Protein AF-A0AB33FES3-F1 (afdb_monomer_lite)

Structure (mmCIF, N/CA/C/O backbone):
data_AF-A0AB33FES3-F1
#
_entry.id   AF-A0AB33FES3-F1
#
loop_
_atom_site.group_PDB
_atom_site.id
_atom_site.type_symbol
_atom_site.label_atom_id
_atom_site.label_alt_id
_atom_site.label_comp_id
_atom_site.label_asym_id
_atom_site.label_entity_id
_atom_site.label_seq_id
_atom_site.pdbx_PDB_ins_code
_atom_site.Cartn_x
_atom_site.Cartn_y
_atom_site.Cartn_z
_atom_site.occupancy
_atom_site.B_iso_or_equiv
_atom_site.auth_seq_id
_atom_site.auth_comp_id
_atom_site.auth_asym_id
_atom_site.auth_atom_id
_atom_site.pdbx_PDB_model_num
ATOM 1 N N . MET A 1 1 ? 8.627 10.553 -7.477 1.00 84.44 1 MET A N 1
ATOM 2 C CA . MET A 1 1 ? 7.658 9.453 -7.621 1.00 84.44 1 MET A CA 1
ATOM 3 C C . MET A 1 1 ? 6.991 9.113 -6.299 1.00 84.44 1 MET A C 1
ATOM 5 O O . MET A 1 1 ? 5.850 9.497 -6.095 1.00 84.44 1 MET A O 1
ATOM 9 N N . GLU A 1 2 ? 7.705 8.476 -5.370 1.00 86.88 2 GLU A N 1
ATOM 10 C CA . GLU A 1 2 ? 7.144 8.007 -4.094 1.00 86.88 2 GLU A CA 1
ATOM 11 C C . GLU A 1 2 ? 6.369 9.081 -3.297 1.00 86.88 2 GLU A C 1
ATOM 13 O O . GLU A 1 2 ? 5.244 8.791 -2.892 1.00 86.88 2 GLU A O 1
ATOM 18 N N . PRO A 1 3 ? 6.829 10.348 -3.172 1.00 91.19 3 PRO A N 1
ATOM 19 C CA . PRO A 1 3 ? 6.046 11.381 -2.485 1.00 91.19 3 PRO A CA 1
ATOM 20 C C . PRO A 1 3 ? 4.690 11.679 -3.140 1.00 91.19 3 PRO A C 1
ATOM 22 O O . PRO A 1 3 ? 3.760 12.114 -2.468 1.00 91.19 3 PRO A O 1
ATOM 25 N N . GLN A 1 4 ? 4.565 11.479 -4.455 1.00 93.88 4 GLN A N 1
ATOM 26 C CA . GLN A 1 4 ? 3.308 11.671 -5.182 1.00 93.88 4 GLN A CA 1
ATOM 27 C C . GLN A 1 4 ? 2.367 10.481 -4.973 1.00 93.88 4 GLN A C 1
ATOM 29 O O . GLN A 1 4 ? 1.172 10.697 -4.803 1.00 93.88 4 GLN A O 1
ATOM 34 N N . LEU A 1 5 ? 2.898 9.254 -4.921 1.00 95.06 5 LEU A N 1
ATOM 35 C CA . LEU A 1 5 ? 2.116 8.047 -4.628 1.00 95.06 5 LEU A CA 1
ATOM 36 C C . LEU A 1 5 ? 1.617 8.035 -3.183 1.00 95.06 5 LEU A C 1
ATOM 38 O O . LEU A 1 5 ? 0.452 7.735 -2.951 1.00 95.06 5 LEU A O 1
ATOM 42 N N . ARG A 1 6 ? 2.454 8.457 -2.227 1.00 96.12 6 ARG A N 1
ATOM 43 C CA . ARG A 1 6 ? 2.032 8.649 -0.835 1.00 96.12 6 ARG A CA 1
ATOM 44 C C . ARG A 1 6 ? 0.881 9.648 -0.749 1.00 96.12 6 ARG A C 1
ATOM 46 O O . ARG A 1 6 ? -0.161 9.314 -0.210 1.00 96.12 6 ARG A O 1
ATOM 53 N N . ARG A 1 7 ? 1.021 10.831 -1.365 1.00 97.38 7 ARG A N 1
ATOM 54 C CA . ARG A 1 7 ? -0.053 11.843 -1.412 1.00 97.38 7 ARG A CA 1
ATOM 55 C C . ARG A 1 7 ? -1.337 11.324 -2.056 1.00 97.38 7 ARG A C 1
ATOM 57 O O . ARG A 1 7 ? -2.416 11.674 -1.590 1.00 97.38 7 ARG A O 1
ATOM 64 N N . LEU A 1 8 ? -1.226 10.524 -3.119 1.00 97.88 8 LEU A N 1
ATOM 65 C CA . LEU A 1 8 ? -2.377 9.878 -3.747 1.00 97.88 8 LEU A CA 1
ATOM 66 C C . LEU A 1 8 ? -3.086 8.958 -2.746 1.00 97.88 8 LEU A C 1
ATOM 68 O O . LEU A 1 8 ? -4.282 9.123 -2.534 1.00 97.88 8 LEU A O 1
ATOM 72 N N . LEU A 1 9 ? -2.351 8.055 -2.091 1.00 97.31 9 LEU A N 1
ATOM 73 C CA . LEU A 1 9 ? -2.900 7.139 -1.085 1.00 97.31 9 LEU A CA 1
ATOM 74 C C . LEU A 1 9 ? -3.539 7.874 0.092 1.00 97.31 9 LEU A C 1
ATOM 76 O O . LEU A 1 9 ? -4.654 7.539 0.476 1.00 97.31 9 LEU A O 1
ATOM 80 N N . THR A 1 10 ? -2.875 8.904 0.618 1.00 98.31 10 THR A N 1
ATOM 81 C CA . THR A 1 10 ? -3.433 9.744 1.682 1.00 98.31 10 THR A CA 1
ATOM 82 C C . THR A 1 10 ? -4.750 10.378 1.238 1.00 98.31 10 THR A C 1
ATOM 84 O O . THR A 1 10 ? -5.715 10.373 1.991 1.00 98.31 10 THR A O 1
ATOM 87 N N . GLY A 1 11 ? -4.820 10.903 0.010 1.00 98.00 11 GLY A N 1
ATOM 88 C CA . GLY A 1 11 ? -6.043 11.501 -0.528 1.00 98.00 11 GLY A CA 1
ATOM 89 C C . GLY A 1 11 ? -7.186 10.496 -0.686 1.00 98.00 11 GLY A C 1
ATOM 90 O O . GLY A 1 11 ? -8.322 10.813 -0.340 1.00 98.00 11 GLY A O 1
ATOM 91 N N . LEU A 1 12 ? -6.885 9.283 -1.158 1.00 98.00 12 LEU A N 1
ATOM 92 C CA . LEU A 1 12 ? -7.866 8.202 -1.274 1.00 98.00 12 LEU A CA 1
ATOM 93 C C . LEU A 1 12 ? -8.381 7.776 0.110 1.00 98.00 12 LEU A C 1
ATOM 95 O O . LEU A 1 12 ? -9.588 7.732 0.327 1.00 98.00 12 LEU A O 1
ATOM 99 N N . ALA A 1 13 ? -7.484 7.556 1.074 1.00 97.69 13 ALA A N 1
ATOM 100 C CA . ALA A 1 13 ? -7.859 7.194 2.439 1.00 97.69 13 ALA A CA 1
ATOM 101 C C . ALA A 1 13 ? -8.676 8.291 3.136 1.00 97.69 13 ALA A C 1
ATOM 103 O O . ALA A 1 13 ? -9.695 7.998 3.756 1.00 97.69 13 ALA A O 1
ATOM 104 N N . ASP A 1 14 ? -8.280 9.558 3.000 1.00 98.19 14 ASP A N 1
ATOM 105 C CA . ASP A 1 14 ? -9.024 10.698 3.545 1.00 98.19 14 ASP A CA 1
ATOM 106 C C . ASP A 1 14 ? -10.436 10.798 2.948 1.00 98.19 14 ASP A C 1
ATOM 108 O O . ASP A 1 14 ? -11.406 11.052 3.667 1.00 98.19 14 ASP A O 1
ATOM 112 N N . GLN A 1 15 ? -10.578 10.551 1.644 1.00 97.75 15 GLN A N 1
ATOM 113 C CA . GLN A 1 15 ? -11.878 10.535 0.981 1.00 97.75 15 GLN A CA 1
ATOM 114 C C . GLN A 1 15 ? -12.789 9.418 1.519 1.00 97.75 15 GLN A C 1
ATOM 116 O O . GLN A 1 15 ? -13.978 9.659 1.738 1.00 97.75 15 GLN A O 1
ATOM 121 N N . GLU A 1 16 ? -12.260 8.221 1.760 1.00 97.31 16 GLU A N 1
ATOM 122 C CA . GLU A 1 16 ? -13.030 7.108 2.329 1.00 97.31 16 GLU A CA 1
ATOM 123 C C . GLU A 1 16 ? -13.402 7.359 3.795 1.00 97.31 16 GLU A C 1
ATOM 125 O O . GLU A 1 16 ? -14.544 7.131 4.201 1.00 97.31 16 GLU A O 1
ATOM 130 N N . ILE A 1 17 ? -12.488 7.945 4.574 1.00 96.25 17 ILE A N 1
ATOM 131 C CA . ILE A 1 17 ? -12.760 8.356 5.958 1.00 96.25 17 ILE A CA 1
ATOM 132 C C . ILE A 1 17 ? -13.898 9.377 6.016 1.00 96.25 17 ILE A C 1
ATOM 134 O O . ILE A 1 17 ? -14.814 9.255 6.831 1.00 96.25 17 ILE A O 1
ATOM 138 N N . LYS A 1 18 ? -13.904 10.358 5.109 1.00 96.94 18 LYS A N 1
ATOM 139 C CA . LYS A 1 18 ? -14.988 11.349 5.000 1.00 96.94 18 LYS A CA 1
ATOM 140 C C . LYS A 1 18 ? -16.336 10.738 4.615 1.00 96.94 18 LYS A C 1
ATOM 142 O O . LYS A 1 18 ? -17.368 11.307 4.963 1.00 96.94 18 LYS A O 1
ATOM 147 N N . GLN A 1 19 ? -16.338 9.599 3.926 1.00 95.69 19 GLN A N 1
ATOM 148 C CA . GLN A 1 19 ? -17.548 8.839 3.592 1.00 95.69 19 GLN A CA 1
ATOM 149 C C . GLN A 1 19 ? -18.035 7.944 4.746 1.00 95.69 19 GLN A C 1
ATOM 151 O O . GLN A 1 19 ? -19.100 7.339 4.646 1.00 95.69 19 GLN A O 1
ATOM 156 N N . GLY A 1 20 ? -17.304 7.904 5.864 1.00 95.19 20 GLY A N 1
ATOM 157 C CA . GLY A 1 20 ? -17.658 7.134 7.055 1.00 95.19 20 GLY A CA 1
ATOM 158 C C . GLY A 1 20 ? -17.007 5.755 7.122 1.00 95.19 20 GLY A C 1
ATOM 159 O O . GLY A 1 20 ? -17.315 4.986 8.032 1.00 95.19 20 GLY A O 1
ATOM 160 N N . HIS A 1 21 ? -16.102 5.429 6.197 1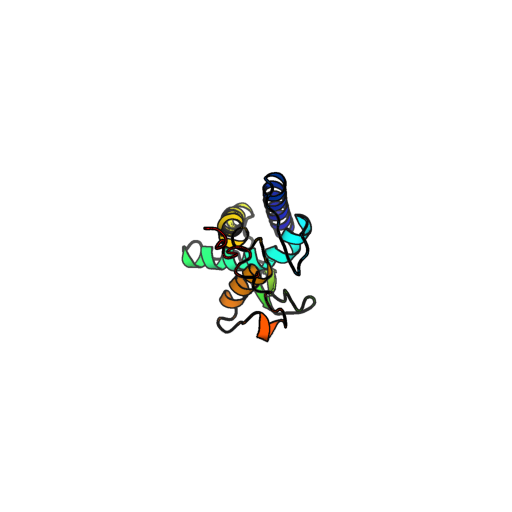.00 94.75 21 HIS A N 1
ATOM 161 C CA . HIS A 1 21 ? -15.272 4.236 6.309 1.00 94.75 21 HIS A CA 1
ATOM 162 C C . HIS A 1 21 ? -14.140 4.472 7.314 1.00 94.75 21 HIS A C 1
ATOM 164 O O . HIS A 1 21 ? -13.705 5.596 7.541 1.00 94.75 21 HIS A O 1
ATOM 170 N N . GLN A 1 22 ? -13.663 3.411 7.956 1.00 93.88 22 GLN A N 1
ATOM 171 C CA . GLN A 1 22 ? -12.550 3.492 8.897 1.00 93.88 22 GLN A CA 1
ATOM 172 C C . GLN A 1 22 ? -11.532 2.410 8.567 1.00 93.88 22 GLN A C 1
ATOM 174 O O . GLN A 1 22 ? -11.908 1.299 8.183 1.00 93.88 22 GLN A O 1
ATOM 179 N N . PHE A 1 23 ? -10.259 2.766 8.717 1.00 95.12 23 PHE A N 1
ATOM 180 C CA . PHE A 1 23 ? -9.125 1.862 8.581 1.00 95.12 23 PHE A CA 1
ATOM 181 C C . PHE A 1 23 ? -8.612 1.507 9.966 1.00 95.12 23 PHE A C 1
ATOM 183 O O . PHE A 1 23 ? -8.502 2.393 10.816 1.00 95.12 23 PHE A O 1
ATOM 190 N N . ALA A 1 24 ? -8.302 0.237 10.187 1.00 92.88 24 ALA A N 1
ATOM 191 C CA . ALA A 1 24 ? -7.895 -0.270 11.481 1.00 92.88 24 ALA A CA 1
ATOM 192 C C . ALA A 1 24 ? -6.614 -1.107 11.412 1.00 92.88 24 ALA A C 1
ATOM 194 O O . ALA A 1 24 ? -6.304 -1.751 10.406 1.00 92.88 24 ALA A O 1
ATOM 195 N N . TYR A 1 25 ? -5.878 -1.060 12.517 1.00 90.06 25 TYR A N 1
ATOM 196 C CA . TYR A 1 25 ? -4.688 -1.854 12.788 1.00 90.06 25 TYR A CA 1
ATOM 197 C C . TYR A 1 25 ? -4.505 -1.978 14.306 1.00 90.06 25 TYR A C 1
ATOM 199 O O . TYR A 1 25 ? -4.655 -0.981 15.012 1.00 90.06 25 TYR A O 1
ATOM 207 N N . ASP A 1 26 ? -4.200 -3.184 14.800 1.00 84.31 26 ASP A N 1
ATOM 208 C CA . ASP A 1 26 ? -3.959 -3.469 16.227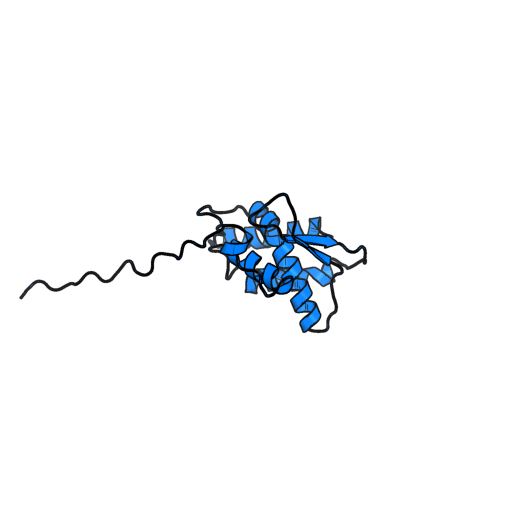 1.00 84.31 26 ASP A CA 1
ATOM 209 C C . ASP A 1 26 ? -5.011 -2.830 17.160 1.00 84.31 26 ASP A C 1
ATOM 211 O O . ASP A 1 26 ? -4.699 -2.109 18.105 1.00 84.31 26 ASP A O 1
ATOM 215 N N . SER A 1 27 ? -6.298 -3.028 16.841 1.00 75.62 27 SER A N 1
ATOM 216 C CA . SER A 1 27 ? -7.475 -2.464 17.536 1.00 75.62 27 SER A CA 1
ATOM 217 C C . SER A 1 27 ? -7.645 -0.929 17.511 1.00 75.62 27 SER A C 1
ATOM 219 O O . SER A 1 27 ? -8.628 -0.412 18.048 1.00 75.62 27 SER A O 1
ATOM 221 N N . GLY A 1 28 ? -6.748 -0.190 16.853 1.00 88.06 28 GLY A N 1
ATOM 222 C CA . GLY A 1 28 ? -6.816 1.262 16.677 1.00 88.06 28 GLY A CA 1
ATOM 223 C C . GLY A 1 28 ? -7.308 1.683 15.293 1.00 88.06 28 GLY A C 1
ATOM 224 O O . GLY A 1 28 ? -7.116 0.971 14.310 1.00 88.06 28 GLY A O 1
ATOM 225 N N . PHE A 1 29 ? -7.917 2.870 15.210 1.00 93.62 29 PHE A N 1
ATOM 226 C CA . PHE A 1 29 ? -8.230 3.512 13.932 1.00 93.62 29 PHE A CA 1
ATOM 227 C C . PHE A 1 29 ? -7.063 4.366 13.451 1.00 93.62 29 PHE A C 1
ATOM 229 O O . PHE A 1 29 ? -6.455 5.095 14.233 1.00 93.62 29 PHE A O 1
ATOM 236 N N . LEU A 1 30 ? -6.792 4.298 12.153 1.00 93.69 30 LEU A N 1
ATOM 237 C CA . LEU A 1 30 ? -5.683 4.990 11.509 1.00 93.69 30 LEU A CA 1
ATOM 238 C C . LEU A 1 30 ? -6.132 6.309 10.878 1.00 93.69 30 LEU A C 1
ATOM 240 O O . LEU A 1 30 ? -7.232 6.405 10.321 1.00 93.69 30 LEU A O 1
ATOM 244 N N . HIS A 1 31 ? -5.259 7.318 10.903 1.00 96.38 31 HIS A N 1
ATOM 245 C CA . HIS A 1 31 ? -5.429 8.495 10.059 1.00 96.38 31 HIS A CA 1
ATOM 246 C C . HIS A 1 31 ? -5.007 8.191 8.619 1.00 96.38 31 HIS A C 1
ATOM 248 O O . HIS A 1 31 ? -4.270 7.248 8.342 1.00 96.38 31 HIS A O 1
ATOM 254 N N . ALA A 1 32 ? -5.444 9.029 7.678 1.00 96.31 32 ALA A N 1
ATOM 255 C CA . ALA A 1 32 ? -5.129 8.853 6.262 1.00 96.31 32 ALA A CA 1
ATOM 256 C C . ALA A 1 32 ? -3.616 8.819 5.962 1.00 96.31 32 ALA A C 1
ATOM 258 O O . ALA A 1 32 ? -3.190 8.127 5.038 1.00 96.31 32 ALA A O 1
ATOM 259 N N . ASP A 1 33 ? -2.806 9.562 6.725 1.00 96.62 33 ASP A N 1
ATOM 260 C CA . ASP A 1 33 ? -1.346 9.548 6.578 1.00 96.62 33 ASP A CA 1
ATOM 261 C C . ASP A 1 33 ? -0.742 8.227 7.074 1.00 96.62 33 ASP A C 1
ATOM 263 O O . ASP A 1 33 ? 0.061 7.633 6.360 1.00 96.62 33 ASP A O 1
ATOM 267 N N . ASP A 1 34 ? -1.227 7.705 8.208 1.00 94.75 34 ASP A N 1
ATOM 268 C CA . ASP A 1 34 ? -0.808 6.404 8.744 1.00 94.75 34 ASP A CA 1
ATOM 269 C C . ASP A 1 34 ? -1.155 5.270 7.770 1.00 94.75 34 ASP A C 1
ATOM 271 O O . ASP A 1 34 ? -0.334 4.394 7.505 1.00 94.75 34 ASP A O 1
ATOM 275 N N . VAL A 1 35 ? -2.357 5.303 7.176 1.00 94.88 35 VAL A N 1
ATOM 276 C CA . VAL A 1 35 ? -2.763 4.340 6.138 1.00 94.88 35 VAL A CA 1
ATOM 277 C C . VAL A 1 35 ? -1.795 4.398 4.963 1.00 94.88 35 VAL A C 1
ATOM 279 O O . VAL A 1 35 ? -1.328 3.361 4.498 1.00 94.88 35 VAL A O 1
ATOM 282 N N . ALA A 1 36 ? -1.464 5.598 4.483 1.00 95.50 36 ALA A N 1
ATOM 283 C CA . ALA A 1 36 ? -0.535 5.756 3.374 1.00 95.50 36 ALA A CA 1
ATOM 284 C C . ALA A 1 36 ? 0.879 5.281 3.733 1.00 95.50 36 ALA A C 1
ATOM 286 O O . ALA A 1 36 ? 1.534 4.654 2.906 1.00 95.50 36 ALA A O 1
ATOM 287 N N . GLU A 1 37 ? 1.359 5.553 4.944 1.00 92.62 37 GLU A N 1
ATOM 288 C CA . GLU A 1 37 ? 2.674 5.112 5.401 1.00 92.62 37 GLU A CA 1
ATOM 289 C C . GLU A 1 37 ? 2.766 3.587 5.508 1.00 92.62 37 GLU A C 1
ATOM 291 O O . GLU A 1 37 ? 3.710 2.996 4.981 1.00 92.62 37 GLU A O 1
ATOM 296 N N . LEU A 1 38 ? 1.774 2.955 6.136 1.00 91.56 38 LEU A N 1
ATOM 297 C CA . LEU A 1 38 ? 1.758 1.517 6.398 1.00 91.56 38 LEU A CA 1
ATOM 298 C C . LEU A 1 38 ? 1.446 0.694 5.142 1.00 91.56 38 LEU A C 1
ATOM 300 O O . LEU A 1 38 ? 2.023 -0.373 4.936 1.00 91.56 38 LEU A O 1
ATOM 304 N N . ALA A 1 39 ? 0.533 1.171 4.292 1.00 94.25 39 ALA A N 1
ATOM 305 C CA . ALA A 1 39 ? 0.035 0.395 3.160 1.00 94.25 39 ALA A CA 1
ATOM 306 C C . ALA A 1 39 ? 0.859 0.575 1.881 1.00 94.25 39 ALA A C 1
ATOM 308 O O . ALA A 1 39 ? 0.826 -0.308 1.026 1.00 94.25 39 ALA A O 1
ATOM 309 N N . LEU A 1 40 ? 1.587 1.687 1.708 1.00 95.31 40 LEU A N 1
ATOM 310 C CA . LEU A 1 40 ? 2.225 2.011 0.426 1.00 95.31 40 LEU A CA 1
ATOM 311 C C . LEU A 1 40 ? 3.154 0.903 -0.106 1.00 95.31 40 LEU A C 1
ATOM 313 O O . LEU A 1 40 ? 3.013 0.574 -1.285 1.00 95.31 40 LEU A O 1
ATOM 317 N N . PRO A 1 41 ? 4.053 0.281 0.685 1.00 95.12 41 PRO A N 1
ATOM 318 C CA . PRO A 1 41 ? 4.886 -0.813 0.182 1.00 95.12 41 PRO A CA 1
ATOM 319 C C . PRO A 1 41 ? 4.061 -2.002 -0.327 1.00 95.12 41 PRO A C 1
ATOM 321 O O . PRO A 1 41 ? 4.333 -2.521 -1.411 1.00 95.12 41 PRO A O 1
ATOM 324 N N . SER A 1 42 ? 3.017 -2.382 0.413 1.00 96.62 42 SER A N 1
ATOM 325 C CA . SER A 1 42 ? 2.100 -3.466 0.048 1.00 96.62 42 SER A CA 1
ATOM 326 C C . SER A 1 42 ? 1.311 -3.135 -1.217 1.00 96.62 42 SER A C 1
ATOM 328 O O . SER A 1 42 ? 1.241 -3.946 -2.136 1.00 96.62 42 SER A O 1
ATOM 330 N N . VAL A 1 43 ? 0.783 -1.912 -1.309 1.00 97.38 43 VAL A N 1
ATOM 331 C CA . VAL A 1 43 ? 0.040 -1.440 -2.482 1.00 97.38 43 VAL A CA 1
ATOM 332 C C . VAL A 1 43 ? 0.926 -1.423 -3.723 1.00 97.38 43 VAL A C 1
ATOM 334 O O . VAL A 1 43 ? 0.491 -1.863 -4.781 1.00 97.38 43 VAL A O 1
ATOM 337 N N . LEU A 1 44 ? 2.178 -0.970 -3.611 1.00 96.19 44 LEU A N 1
ATOM 338 C CA . LEU A 1 44 ? 3.122 -0.987 -4.731 1.00 96.19 44 LEU A CA 1
ATOM 339 C C . LEU A 1 44 ? 3.474 -2.409 -5.170 1.00 96.19 44 LEU A C 1
ATOM 341 O O . LEU A 1 44 ? 3.596 -2.651 -6.370 1.00 96.19 44 LEU A O 1
ATOM 345 N N . CYS A 1 45 ? 3.616 -3.334 -4.220 1.00 96.62 45 CYS A N 1
ATOM 346 C CA . CYS A 1 45 ? 3.883 -4.742 -4.500 1.00 96.62 45 CYS A CA 1
ATOM 347 C C . CYS A 1 45 ? 2.750 -5.373 -5.304 1.00 96.62 45 CYS A C 1
ATOM 349 O O . CYS A 1 45 ? 2.979 -5.882 -6.401 1.00 96.62 45 CYS A O 1
ATOM 351 N N . ILE A 1 46 ? 1.519 -5.237 -4.813 1.00 97.38 46 ILE A N 1
ATOM 352 C CA . ILE A 1 46 ? 0.336 -5.782 -5.480 1.00 97.38 46 ILE A CA 1
ATOM 353 C C . ILE A 1 46 ? 0.106 -5.083 -6.826 1.00 97.38 46 ILE A C 1
ATOM 355 O O . ILE A 1 46 ? -0.210 -5.737 -7.817 1.00 97.38 46 ILE A O 1
ATOM 359 N N . ALA A 1 47 ? 0.309 -3.764 -6.901 1.00 96.75 47 ALA A N 1
ATOM 360 C CA . ALA A 1 47 ? 0.151 -3.017 -8.144 1.00 96.75 47 ALA A CA 1
ATOM 361 C C . ALA A 1 47 ? 1.152 -3.479 -9.213 1.00 96.75 47 ALA A C 1
ATOM 363 O O . ALA A 1 47 ? 0.770 -3.615 -10.376 1.00 96.75 47 ALA A O 1
ATOM 364 N N . GLN A 1 48 ? 2.416 -3.720 -8.842 1.00 95.06 48 GLN A N 1
ATOM 365 C CA . GLN A 1 48 ? 3.423 -4.224 -9.777 1.00 95.06 48 GLN A CA 1
ATOM 366 C C . GLN A 1 48 ? 3.079 -5.637 -10.257 1.00 95.06 48 GLN A C 1
ATOM 368 O O . GLN A 1 48 ? 3.107 -5.880 -11.460 1.00 95.06 48 GLN A O 1
ATOM 373 N N . ASP A 1 49 ? 2.688 -6.535 -9.353 1.00 95.38 49 ASP A N 1
ATOM 374 C CA . ASP A 1 49 ? 2.253 -7.888 -9.712 1.00 95.38 49 ASP A CA 1
ATOM 375 C C . ASP A 1 49 ? 1.029 -7.879 -10.647 1.00 95.38 49 ASP A C 1
ATOM 377 O O . ASP A 1 49 ? 1.002 -8.580 -11.660 1.00 95.38 49 ASP A O 1
ATOM 381 N N . LEU A 1 50 ? 0.037 -7.026 -10.374 1.00 95.19 50 LEU A N 1
ATOM 382 C CA . LEU A 1 50 ? -1.123 -6.848 -11.246 1.00 95.19 50 LEU A CA 1
ATOM 383 C C . LEU A 1 50 ? -0.711 -6.360 -12.644 1.00 95.19 50 LEU A C 1
ATOM 385 O O . LEU A 1 50 ? -1.181 -6.890 -13.652 1.00 95.19 50 LEU A O 1
ATOM 389 N N . ALA A 1 51 ? 0.177 -5.369 -12.720 1.00 94.69 51 ALA A N 1
ATOM 390 C CA . ALA A 1 51 ? 0.668 -4.840 -13.989 1.00 94.69 51 ALA A CA 1
ATOM 391 C C . ALA A 1 51 ? 1.462 -5.882 -14.795 1.00 94.69 51 ALA A C 1
ATOM 393 O O . ALA A 1 51 ? 1.318 -5.974 -16.018 1.00 94.69 51 ALA A O 1
ATOM 394 N N . GLU A 1 52 ? 2.254 -6.714 -14.122 1.00 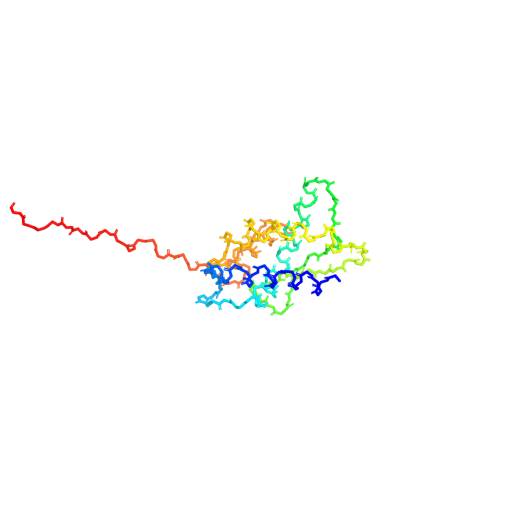93.56 52 GLU A N 1
ATOM 395 C CA . GLU A 1 52 ? 2.980 -7.817 -14.747 1.00 93.56 52 GLU A CA 1
ATOM 396 C C . GLU A 1 52 ? 2.024 -8.901 -15.263 1.00 93.56 52 GLU A C 1
ATOM 398 O O . GLU A 1 52 ? 2.125 -9.292 -16.430 1.00 93.56 52 GLU A O 1
ATOM 403 N N . ARG A 1 53 ? 1.031 -9.318 -14.463 1.00 93.56 53 ARG A N 1
ATOM 404 C CA . ARG A 1 53 ? -0.003 -10.291 -14.872 1.00 93.56 53 ARG A CA 1
ATOM 405 C C . ARG A 1 53 ? -0.842 -9.816 -16.058 1.00 93.56 53 ARG A C 1
ATOM 407 O O . ARG A 1 53 ? -1.248 -10.630 -16.886 1.00 93.56 53 ARG A O 1
ATOM 414 N N . LEU A 1 54 ? -1.086 -8.511 -16.161 1.00 94.00 54 LEU A N 1
ATOM 415 C CA . LEU A 1 54 ? -1.815 -7.895 -17.273 1.00 94.00 54 LEU A CA 1
ATOM 416 C C . LEU A 1 54 ? -0.931 -7.608 -18.502 1.00 94.00 54 LEU A C 1
ATOM 418 O O . LEU A 1 54 ? -1.432 -7.115 -19.513 1.00 94.00 54 LEU A O 1
ATOM 422 N N . GLY A 1 55 ? 0.370 -7.916 -18.451 1.00 91.75 55 GLY A N 1
ATOM 423 C CA . GLY A 1 55 ? 1.294 -7.736 -19.574 1.00 91.75 55 GLY A CA 1
ATOM 424 C C . GLY A 1 55 ? 1.667 -6.277 -19.861 1.00 91.75 55 GLY A C 1
ATOM 425 O O . GLY A 1 55 ? 2.144 -5.970 -20.952 1.00 91.75 55 GLY A O 1
ATOM 426 N N . VAL A 1 56 ? 1.457 -5.375 -18.898 1.00 88.38 56 VAL A N 1
ATOM 427 C CA . VAL A 1 56 ? 1.715 -3.927 -19.029 1.00 88.38 56 VAL A CA 1
ATOM 428 C C . VAL A 1 56 ? 3.157 -3.561 -18.648 1.00 88.38 56 VAL A C 1
ATOM 430 O O . VAL A 1 56 ? 3.622 -2.460 -18.940 1.00 88.38 56 VAL A O 1
ATOM 433 N N . GLY A 1 57 ? 3.883 -4.515 -18.055 1.00 87.44 57 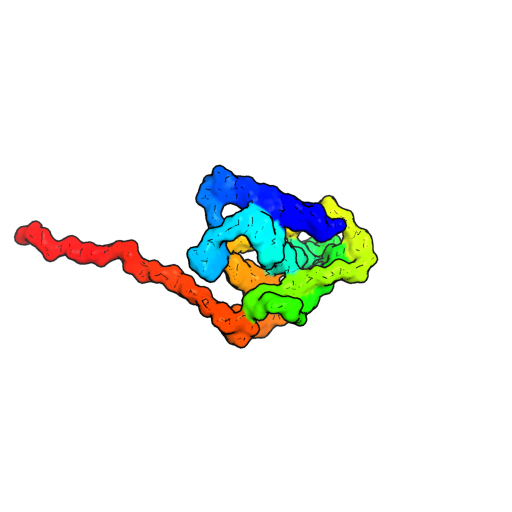GLY A N 1
ATOM 434 C CA . GLY A 1 57 ? 5.256 -4.368 -17.575 1.00 87.44 57 GLY A CA 1
ATOM 435 C C . GLY A 1 57 ? 5.330 -3.928 -16.110 1.00 87.44 57 GLY A C 1
ATOM 436 O O . GLY A 1 57 ? 4.322 -3.609 -15.491 1.00 87.44 57 GLY A O 1
ATOM 437 N N . GLY A 1 58 ? 6.543 -3.927 -15.553 1.00 87.25 58 GLY A N 1
ATOM 438 C CA . GLY A 1 58 ? 6.787 -3.541 -14.160 1.00 87.25 58 GLY A CA 1
ATOM 439 C C . GLY A 1 58 ? 7.085 -2.049 -13.983 1.00 87.25 58 GLY A C 1
ATOM 440 O O . GLY A 1 58 ? 7.560 -1.371 -14.899 1.00 87.25 58 GLY A O 1
ATOM 441 N N . PHE A 1 59 ? 6.881 -1.549 -12.764 1.00 88.62 59 PHE A N 1
ATOM 442 C CA . PHE A 1 59 ? 7.116 -0.145 -12.400 1.00 88.62 59 PHE A CA 1
ATOM 443 C C . PHE A 1 59 ? 8.539 0.138 -11.916 1.00 88.62 59 PHE A C 1
ATOM 445 O O . PHE A 1 59 ? 8.856 1.261 -11.530 1.00 88.62 59 PHE A O 1
ATOM 452 N N . GLY A 1 60 ? 9.403 -0.876 -11.929 1.00 86.25 60 GLY A N 1
ATOM 453 C CA . GLY A 1 60 ? 10.777 -0.730 -11.481 1.00 86.25 60 GLY A CA 1
ATOM 454 C C . GLY A 1 60 ? 10.885 -0.572 -9.968 1.00 86.25 60 GLY A C 1
ATOM 455 O O . GLY A 1 60 ? 11.781 0.136 -9.516 1.00 86.25 60 GLY A O 1
ATOM 456 N N . TYR A 1 61 ? 10.023 -1.226 -9.191 1.00 90.44 61 TYR A N 1
ATOM 457 C CA . TYR A 1 61 ? 10.225 -1.399 -7.756 1.00 90.44 61 TYR A CA 1
ATOM 458 C C . TYR A 1 61 ? 10.800 -2.786 -7.466 1.00 90.44 61 TYR A C 1
ATOM 460 O O . TYR A 1 61 ? 10.428 -3.777 -8.092 1.00 90.44 61 TYR A O 1
ATOM 468 N N . ASN A 1 62 ? 11.717 -2.841 -6.506 1.00 91.12 62 ASN A N 1
ATOM 469 C CA . ASN A 1 62 ? 12.189 -4.067 -5.886 1.00 91.12 62 ASN A CA 1
ATOM 470 C C . ASN A 1 62 ? 11.590 -4.160 -4.487 1.00 91.12 62 ASN A C 1
ATOM 472 O O . ASN A 1 62 ? 11.538 -3.162 -3.767 1.00 91.12 62 ASN A O 1
ATOM 476 N N . PHE A 1 63 ? 11.186 -5.361 -4.094 1.00 93.81 63 PHE A N 1
ATOM 477 C CA . PHE A 1 63 ? 10.577 -5.609 -2.795 1.00 93.81 63 PHE A CA 1
ATOM 478 C C . PHE A 1 63 ? 11.503 -6.457 -1.936 1.00 93.81 63 PHE A C 1
ATOM 480 O O . PHE A 1 63 ? 12.075 -7.436 -2.415 1.00 93.81 63 PHE A O 1
ATOM 487 N N . ARG A 1 64 ? 11.678 -6.069 -0.671 1.00 91.31 64 ARG A N 1
ATOM 488 C CA . ARG A 1 64 ? 12.519 -6.802 0.284 1.00 91.31 64 ARG A CA 1
ATOM 489 C C . ARG A 1 64 ? 11.932 -6.775 1.684 1.00 91.31 64 ARG A C 1
ATOM 491 O O . ARG A 1 64 ? 11.309 -5.789 2.070 1.00 91.31 64 ARG A O 1
ATOM 498 N N . PHE A 1 65 ? 12.220 -7.815 2.459 1.00 91.75 65 PHE A N 1
ATOM 499 C CA . PHE A 1 65 ? 11.934 -7.827 3.889 1.00 91.75 65 PHE A CA 1
ATOM 500 C C . PHE A 1 65 ? 13.101 -7.237 4.688 1.00 91.75 65 PHE A C 1
ATOM 502 O O . PHE A 1 65 ? 14.264 -7.514 4.389 1.00 91.75 65 PHE A O 1
ATOM 509 N N . GLY A 1 66 ? 12.815 -6.421 5.703 1.00 84.12 66 GLY A N 1
ATOM 510 C CA . GLY A 1 66 ? 13.853 -5.845 6.553 1.00 84.12 66 GLY A CA 1
ATOM 511 C C . GLY A 1 66 ? 13.344 -4.979 7.713 1.00 84.12 66 GLY A C 1
ATOM 512 O O . GLY A 1 66 ? 12.159 -4.656 7.780 1.00 84.12 66 GLY A O 1
ATOM 513 N N . PRO A 1 67 ? 14.241 -4.579 8.635 1.00 71.69 67 PRO A N 1
ATOM 514 C CA . PRO A 1 67 ? 13.932 -3.625 9.707 1.00 71.69 67 PRO A CA 1
ATOM 515 C C . PRO A 1 67 ? 13.483 -2.261 9.138 1.00 71.69 67 PRO A C 1
ATOM 517 O O . PRO A 1 67 ? 13.802 -1.963 7.985 1.00 71.69 67 PRO A O 1
ATOM 520 N N . PRO A 1 68 ? 12.793 -1.395 9.913 1.00 59.88 68 PRO A N 1
ATOM 521 C CA . PRO A 1 68 ? 12.670 -1.410 11.378 1.00 59.88 68 PRO A CA 1
ATOM 522 C C . PRO A 1 68 ? 11.349 -1.952 11.947 1.00 59.88 68 PRO A C 1
ATOM 524 O O . PRO A 1 68 ? 11.282 -2.166 13.154 1.00 59.88 68 PRO A O 1
ATOM 527 N N . ASN A 1 69 ? 10.311 -2.163 11.133 1.00 72.62 69 ASN A N 1
ATOM 528 C CA . ASN A 1 69 ? 9.005 -2.607 11.622 1.00 72.62 69 ASN A CA 1
ATOM 529 C C . ASN A 1 69 ? 8.874 -4.138 11.491 1.00 72.62 69 ASN A C 1
ATOM 531 O O . ASN A 1 69 ? 8.814 -4.628 10.364 1.00 72.62 69 ASN A O 1
ATOM 535 N N . PRO A 1 70 ? 8.828 -4.907 12.598 1.00 70.94 70 PRO A N 1
ATOM 536 C CA . PRO A 1 70 ? 8.675 -6.359 12.527 1.00 70.94 70 PRO A CA 1
ATOM 537 C C . PRO A 1 70 ? 7.285 -6.794 12.042 1.00 70.94 70 PRO A C 1
ATOM 539 O O . PRO A 1 70 ? 7.154 -7.918 11.570 1.00 70.94 70 PRO A O 1
ATOM 542 N N . VAL A 1 71 ? 6.268 -5.926 12.132 1.00 80.94 71 VAL A N 1
ATOM 543 C CA . VAL A 1 71 ? 4.893 -6.236 11.705 1.00 80.94 71 VAL A CA 1
ATOM 544 C C . VAL A 1 71 ? 4.679 -5.962 10.220 1.00 80.94 71 VAL A C 1
ATOM 546 O O . VAL A 1 71 ? 4.044 -6.757 9.535 1.00 80.94 71 VAL A O 1
ATOM 549 N N . PHE A 1 72 ? 5.286 -4.890 9.705 1.00 87.31 72 PHE A N 1
ATOM 550 C CA . PHE A 1 72 ? 5.306 -4.555 8.277 1.00 87.31 72 PHE A CA 1
ATOM 551 C C . PHE A 1 72 ? 6.743 -4.534 7.738 1.00 87.31 72 PHE A C 1
ATOM 553 O O . PHE A 1 72 ? 7.261 -3.471 7.389 1.00 87.31 72 PHE A O 1
ATOM 560 N N . PRO A 1 73 ? 7.423 -5.692 7.668 1.00 89.31 73 PRO A N 1
ATOM 561 C CA . PRO A 1 73 ? 8.809 -5.762 7.228 1.00 89.31 73 PRO A CA 1
ATOM 562 C C . PRO A 1 73 ? 8.985 -5.555 5.720 1.00 89.31 73 PRO A C 1
ATOM 564 O O . PRO A 1 73 ? 10.122 -5.577 5.264 1.00 89.31 73 PRO A O 1
ATOM 567 N N . LEU A 1 74 ? 7.915 -5.406 4.929 1.00 92.25 74 LEU A N 1
ATOM 568 C CA . LEU A 1 74 ? 8.002 -5.233 3.476 1.00 92.25 74 LEU A CA 1
ATOM 569 C C . LEU A 1 74 ? 8.390 -3.795 3.116 1.00 92.25 74 LEU A C 1
ATOM 571 O O . LEU A 1 74 ? 7.690 -2.844 3.453 1.00 92.25 74 LEU A O 1
ATOM 575 N N . HIS A 1 75 ? 9.462 -3.658 2.342 1.00 91.56 75 HIS A N 1
ATOM 576 C CA . HIS A 1 75 ? 9.947 -2.387 1.810 1.00 91.56 75 HIS A CA 1
ATOM 577 C C . HIS A 1 75 ? 9.892 -2.388 0.291 1.00 91.56 75 HIS A C 1
ATOM 579 O O . HIS A 1 75 ? 10.215 -3.394 -0.341 1.00 91.56 75 HIS A O 1
ATOM 585 N N . ALA A 1 76 ? 9.555 -1.236 -0.283 1.00 91.44 76 ALA A N 1
ATOM 586 C CA . ALA A 1 76 ? 9.617 -0.993 -1.716 1.00 91.44 76 ALA A CA 1
ATOM 587 C C . ALA A 1 76 ? 10.797 -0.061 -2.022 1.00 91.44 76 ALA A C 1
ATOM 589 O O . ALA A 1 76 ? 10.832 1.079 -1.566 1.00 91.44 76 ALA A O 1
ATOM 590 N N . GLU A 1 77 ? 11.758 -0.530 -2.811 1.00 89.19 77 GLU A N 1
ATOM 591 C CA . GLU A 1 77 ? 12.902 0.258 -3.262 1.00 89.19 77 GLU A CA 1
ATOM 592 C C . GLU A 1 77 ? 12.813 0.513 -4.759 1.00 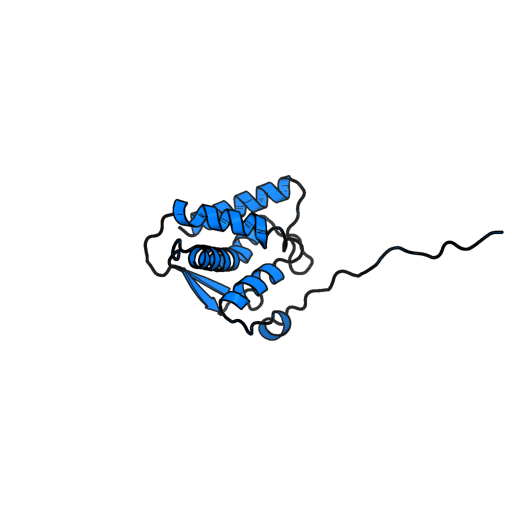89.19 77 GLU A C 1
ATOM 594 O O . GLU A 1 77 ? 12.724 -0.409 -5.569 1.00 89.19 77 GLU A O 1
ATOM 599 N N . HIS A 1 78 ? 12.877 1.779 -5.151 1.00 86.19 78 HIS A N 1
ATOM 600 C CA . HIS A 1 78 ? 12.866 2.140 -6.558 1.00 86.19 78 HIS A CA 1
ATOM 601 C C . HIS A 1 78 ? 14.187 1.726 -7.232 1.00 86.19 78 HIS A C 1
ATOM 603 O O . HIS A 1 78 ? 15.260 2.212 -6.881 1.00 86.19 78 HIS A O 1
ATOM 609 N N . SER A 1 79 ? 14.108 0.857 -8.241 1.00 83.62 79 SER A N 1
ATOM 610 C CA . SER A 1 79 ? 15.246 0.254 -8.962 1.00 83.62 79 SER A CA 1
ATOM 611 C C . SER A 1 79 ? 16.012 1.215 -9.884 1.00 83.62 79 SER A C 1
ATOM 613 O O . SER A 1 79 ? 16.972 0.812 -10.539 1.00 83.62 79 SER A O 1
ATOM 615 N N . GLY A 1 80 ? 15.598 2.484 -9.957 1.00 71.56 80 GLY A N 1
ATOM 616 C CA . GLY A 1 80 ? 16.259 3.523 -10.754 1.00 71.56 80 GLY A CA 1
ATOM 617 C C . GLY A 1 80 ? 15.809 3.606 -12.214 1.00 71.56 80 GLY A C 1
ATOM 618 O O . GLY A 1 80 ? 16.355 4.411 -12.961 1.00 71.56 80 GLY A O 1
ATOM 619 N N . ARG A 1 81 ? 14.806 2.824 -12.637 1.00 76.25 81 ARG A N 1
ATOM 620 C CA . ARG A 1 81 ? 14.130 3.043 -13.926 1.00 76.25 81 ARG A CA 1
ATOM 621 C C . ARG A 1 81 ? 13.160 4.211 -13.807 1.00 76.25 81 ARG A C 1
ATOM 623 O O . ARG A 1 81 ? 12.291 4.179 -12.947 1.00 76.25 81 ARG A O 1
ATOM 630 N N . ASP A 1 82 ? 13.272 5.203 -14.683 1.00 75.88 82 ASP A N 1
ATOM 631 C CA . ASP A 1 82 ? 12.309 6.304 -14.723 1.00 75.88 82 ASP A CA 1
ATOM 632 C C . ASP A 1 82 ? 10.948 5.801 -15.214 1.00 75.88 82 ASP A C 1
ATOM 634 O O . ASP A 1 82 ? 10.709 5.627 -16.409 1.00 75.88 82 ASP A O 1
ATOM 638 N N . VAL A 1 83 ? 10.044 5.564 -14.270 1.00 84.69 83 VAL A N 1
ATOM 639 C CA . VAL A 1 83 ? 8.623 5.339 -14.536 1.00 84.69 83 VAL A CA 1
ATOM 640 C C . VAL A 1 83 ? 7.879 6.639 -14.249 1.00 84.69 83 VAL A C 1
ATOM 642 O O . VAL A 1 83 ? 8.298 7.424 -13.404 1.00 84.69 83 VAL A O 1
ATOM 645 N N . SER A 1 84 ? 6.802 6.922 -14.984 1.00 88.88 84 SER A N 1
ATOM 646 C CA . SER A 1 84 ? 5.969 8.111 -14.760 1.00 88.88 84 SER A CA 1
ATOM 647 C C . SER A 1 84 ? 4.877 7.829 -13.730 1.00 88.88 84 SER A C 1
ATOM 649 O O . SER A 1 84 ? 4.336 6.728 -13.685 1.00 88.88 84 SER A O 1
ATOM 651 N N . VAL A 1 85 ? 4.491 8.839 -12.937 1.00 91.06 85 VAL A N 1
ATOM 652 C CA . VAL A 1 85 ? 3.413 8.717 -11.932 1.00 91.06 85 VAL A CA 1
ATOM 653 C C . VAL A 1 85 ? 2.135 8.237 -12.600 1.00 91.06 85 VAL A C 1
ATOM 655 O O . VAL A 1 85 ? 1.426 7.404 -12.054 1.00 91.06 85 VAL A O 1
ATOM 658 N N . ILE A 1 86 ? 1.874 8.736 -13.809 1.00 91.19 86 ILE A N 1
ATOM 659 C CA . ILE A 1 86 ? 0.676 8.432 -14.593 1.00 91.19 86 ILE A CA 1
ATOM 660 C C . ILE A 1 86 ? 0.622 6.944 -14.975 1.00 91.19 86 ILE A C 1
ATOM 662 O O . ILE A 1 86 ? -0.463 6.406 -15.151 1.00 91.19 86 ILE A O 1
ATOM 666 N N . SER A 1 87 ? 1.769 6.266 -15.067 1.00 89.94 87 SER A N 1
ATOM 667 C CA . SER A 1 87 ? 1.834 4.829 -15.354 1.00 89.94 87 SER A CA 1
ATOM 668 C C . SER A 1 87 ? 1.497 3.971 -14.133 1.00 89.94 87 SER A C 1
ATOM 670 O O . SER A 1 87 ? 0.929 2.899 -14.291 1.00 89.94 87 SER A O 1
ATOM 672 N N . VAL A 1 88 ? 1.837 4.436 -12.926 1.00 93.38 88 VAL A N 1
ATOM 673 C CA . VAL A 1 88 ? 1.692 3.667 -11.675 1.00 93.38 88 VAL A CA 1
ATOM 674 C C . VAL A 1 88 ? 0.371 3.980 -10.967 1.00 93.38 88 VAL A C 1
ATOM 676 O O . VAL A 1 88 ? -0.272 3.091 -10.416 1.00 93.38 88 VAL A O 1
ATOM 679 N N . ALA A 1 89 ? -0.061 5.243 -11.005 1.00 95.31 89 ALA A N 1
ATOM 680 C CA . ALA A 1 89 ? -1.230 5.738 -10.283 1.00 95.31 89 ALA A CA 1
ATOM 681 C C . ALA A 1 89 ? -2.528 4.953 -10.554 1.00 95.31 89 ALA A C 1
ATOM 683 O O . ALA A 1 89 ? -3.212 4.662 -9.577 1.00 95.31 89 ALA A O 1
ATOM 684 N N . PRO A 1 90 ? -2.869 4.548 -11.797 1.00 95.94 90 PRO A N 1
ATOM 685 C CA . PRO A 1 90 ? -4.090 3.783 -12.049 1.00 95.94 90 PRO A CA 1
ATOM 686 C C . PRO A 1 90 ? -4.119 2.449 -11.299 1.00 95.94 90 PRO A C 1
ATOM 688 O O . PRO A 1 90 ? -5.128 2.113 -10.695 1.00 95.94 90 PRO A O 1
ATOM 691 N N . PHE A 1 91 ? -2.996 1.727 -11.269 1.00 96.75 91 PHE A N 1
ATOM 692 C CA . PHE A 1 91 ? -2.890 0.444 -10.568 1.00 96.75 91 PHE A CA 1
ATOM 693 C C . PHE A 1 91 ? -2.890 0.626 -9.055 1.00 96.75 91 PHE A C 1
ATOM 695 O O . PHE A 1 91 ? -3.478 -0.168 -8.335 1.00 96.75 91 PHE A O 1
ATOM 702 N N . VAL A 1 92 ? -2.273 1.700 -8.566 1.00 97.06 92 VAL A N 1
ATOM 703 C CA . VAL A 1 92 ? -2.326 2.061 -7.147 1.00 97.06 92 VAL A CA 1
ATOM 704 C C . VAL A 1 92 ? -3.759 2.381 -6.717 1.00 97.06 92 VAL A C 1
ATOM 706 O O . VAL A 1 92 ? -4.187 1.926 -5.661 1.00 97.06 92 VAL A O 1
ATOM 709 N N . THR A 1 93 ? -4.520 3.116 -7.532 1.00 97.88 93 THR A N 1
ATOM 710 C CA . THR A 1 93 ? -5.946 3.369 -7.286 1.00 97.88 93 THR A CA 1
ATOM 711 C C . THR A 1 93 ? -6.765 2.081 -7.340 1.00 97.88 93 THR A C 1
ATOM 713 O O . THR A 1 93 ? -7.595 1.870 -6.461 1.00 97.88 93 THR A O 1
ATOM 716 N N . GLU A 1 94 ? -6.509 1.209 -8.317 1.00 97.38 94 GLU A N 1
ATOM 717 C CA . GLU A 1 94 ? -7.175 -0.093 -8.444 1.00 97.38 94 GLU A CA 1
ATOM 718 C C . GLU A 1 94 ? -6.960 -0.949 -7.188 1.00 97.38 94 GLU A C 1
ATOM 720 O O . GLU A 1 94 ? -7.918 -1.403 -6.572 1.00 97.38 94 GLU A O 1
ATOM 725 N N . VAL A 1 95 ? -5.706 -1.106 -6.749 1.00 97.81 95 VAL A N 1
ATOM 726 C CA . VAL A 1 95 ? -5.357 -1.874 -5.545 1.00 97.81 95 VAL A CA 1
ATOM 727 C C . VAL A 1 95 ? -5.934 -1.232 -4.289 1.00 97.81 95 VAL A C 1
ATOM 729 O O . VAL A 1 95 ? -6.386 -1.935 -3.389 1.00 97.81 95 VAL A O 1
ATOM 732 N N . PHE A 1 96 ? -5.957 0.099 -4.215 1.00 97.88 96 PHE A N 1
ATOM 733 C CA . PHE A 1 96 ? -6.592 0.783 -3.096 1.00 97.88 96 PHE A CA 1
ATOM 734 C C . PHE A 1 96 ? -8.075 0.404 -2.986 1.00 97.88 96 PHE A C 1
ATOM 736 O O . PHE A 1 96 ? -8.541 0.005 -1.922 1.00 97.88 96 PHE A O 1
ATOM 743 N N . MET A 1 97 ? -8.805 0.475 -4.097 1.00 96.69 97 MET A N 1
ATOM 744 C CA . MET A 1 97 ? -10.236 0.184 -4.110 1.00 96.69 97 MET A CA 1
ATOM 745 C C . MET A 1 97 ? -10.548 -1.309 -3.968 1.00 96.69 97 MET A C 1
ATOM 747 O O . MET A 1 97 ? -11.538 -1.647 -3.329 1.00 96.69 97 MET A O 1
ATOM 751 N N . GLY A 1 98 ? -9.730 -2.187 -4.553 1.00 94.62 98 GLY A N 1
ATOM 752 C CA . GLY A 1 98 ? -9.975 -3.630 -4.581 1.00 94.62 98 GLY A CA 1
ATOM 753 C C . GLY A 1 98 ? -9.430 -4.398 -3.379 1.00 94.62 98 GLY A C 1
ATOM 754 O O . GLY A 1 98 ? -10.055 -5.349 -2.941 1.00 94.62 98 GLY A O 1
ATOM 755 N N . GLU A 1 99 ? -8.293 -3.989 -2.816 1.00 96.31 99 GLU A N 1
ATOM 756 C CA . GLU A 1 99 ? -7.593 -4.781 -1.793 1.00 96.31 99 GLU A CA 1
ATOM 757 C C . GLU A 1 99 ? -7.536 -4.050 -0.450 1.00 96.31 99 GLU A C 1
ATOM 759 O O . GLU A 1 99 ? -7.821 -4.628 0.602 1.00 96.31 99 GLU A O 1
ATOM 764 N N . VAL A 1 100 ? -7.189 -2.756 -0.461 1.00 96.50 100 VAL A N 1
ATOM 765 C CA . VAL A 1 100 ? -7.060 -1.974 0.782 1.00 96.50 100 VAL A CA 1
ATOM 766 C C . VAL A 1 100 ? -8.422 -1.810 1.446 1.00 96.50 100 VAL A C 1
ATOM 768 O O . VAL A 1 100 ? -8.538 -1.983 2.659 1.00 96.50 100 VAL A O 1
ATOM 771 N N . MET A 1 101 ? -9.465 -1.523 0.665 1.00 96.44 101 MET A N 1
ATOM 772 C CA . MET A 1 101 ? -10.820 -1.387 1.199 1.00 96.44 101 MET A CA 1
ATOM 773 C C . MET A 1 101 ? -11.379 -2.698 1.747 1.00 96.44 101 MET A C 1
ATOM 775 O O . MET A 1 101 ? -12.061 -2.668 2.776 1.00 96.44 101 MET A O 1
ATOM 779 N N . ASP A 1 102 ? -11.057 -3.831 1.132 1.00 95.06 102 ASP A N 1
ATOM 780 C CA . ASP A 1 102 ? -11.460 -5.154 1.617 1.00 95.06 102 ASP A CA 1
ATOM 781 C C . ASP A 1 102 ? -10.746 -5.519 2.924 1.00 95.06 102 ASP A C 1
ATOM 783 O O . ASP A 1 102 ? -11.345 -6.116 3.820 1.00 95.06 102 ASP A O 1
ATOM 787 N N . CYS A 1 103 ? -9.505 -5.060 3.092 1.00 94.00 103 CYS A N 1
ATOM 788 C CA . CYS A 1 103 ? -8.720 -5.248 4.310 1.00 94.00 103 CYS A CA 1
ATOM 789 C C . CYS A 1 103 ? -8.862 -4.103 5.326 1.00 94.00 103 CYS A C 1
ATOM 791 O O . CYS A 1 103 ? -8.133 -4.081 6.312 1.00 94.00 103 CYS A O 1
ATOM 793 N N . ARG A 1 104 ? -9.766 -3.130 5.139 1.00 93.56 104 ARG A N 1
ATOM 794 C CA . ARG A 1 104 ? -9.787 -1.909 5.975 1.00 93.56 104 ARG A CA 1
ATOM 795 C C . ARG A 1 104 ? -9.975 -2.173 7.472 1.00 93.56 104 ARG A C 1
ATOM 797 O O . ARG A 1 104 ? -9.545 -1.364 8.281 1.00 93.56 104 ARG A O 1
ATOM 804 N N . SER A 1 105 ? -10.616 -3.277 7.852 1.00 92.56 105 SER A N 1
ATOM 805 C CA . SER A 1 105 ? -10.788 -3.664 9.258 1.00 92.56 105 SER A CA 1
ATOM 806 C C . SER A 1 105 ? -9.515 -4.216 9.904 1.00 92.56 105 SER A C 1
ATOM 808 O O . SER A 1 105 ? -9.455 -4.270 11.127 1.00 92.56 105 SER A O 1
ATOM 810 N N . ASP A 1 106 ? -8.532 -4.636 9.105 1.00 92.38 106 ASP A N 1
ATOM 811 C CA . ASP A 1 106 ? -7.200 -5.023 9.566 1.00 92.38 106 ASP A CA 1
ATOM 812 C C . ASP A 1 106 ? -6.186 -4.958 8.406 1.00 92.38 106 ASP A C 1
ATOM 814 O O . ASP A 1 106 ? -6.078 -5.877 7.584 1.00 92.38 106 ASP A O 1
ATOM 818 N N . LEU A 1 107 ? -5.408 -3.871 8.344 1.00 92.81 107 LEU A N 1
ATOM 819 C CA . LEU A 1 107 ? -4.408 -3.675 7.288 1.00 92.81 107 LEU A CA 1
ATOM 820 C C . LEU A 1 107 ? -3.241 -4.677 7.334 1.00 92.81 107 LEU A C 1
ATOM 822 O O . LEU A 1 107 ? -2.505 -4.787 6.349 1.00 92.81 107 LEU A O 1
ATOM 826 N N . ALA A 1 108 ? -3.070 -5.448 8.412 1.00 93.06 108 ALA A N 1
ATOM 827 C CA . ALA A 1 108 ? -2.070 -6.512 8.439 1.00 93.06 108 ALA A CA 1
ATOM 828 C C . ALA A 1 108 ? -2.384 -7.613 7.404 1.00 93.06 108 AL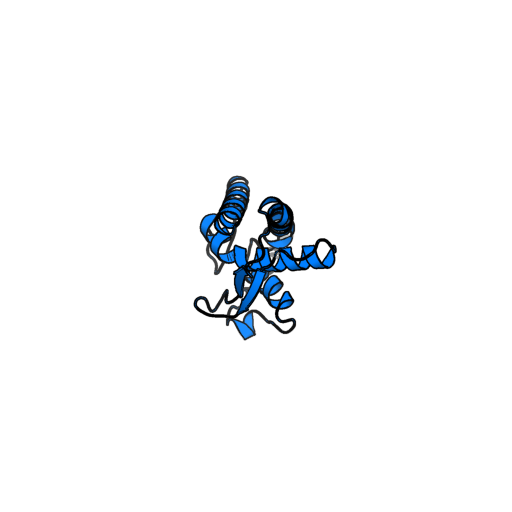A A C 1
ATOM 830 O O . ALA A 1 108 ? -1.471 -8.243 6.864 1.00 93.06 108 ALA A O 1
ATOM 831 N N . LEU A 1 109 ? -3.663 -7.792 7.046 1.00 93.00 109 LEU A N 1
ATOM 832 C CA . LEU A 1 109 ? -4.093 -8.718 5.993 1.00 93.00 109 LEU A CA 1
ATOM 833 C C . LEU A 1 109 ? -3.634 -8.273 4.600 1.00 93.00 109 LEU A C 1
ATOM 835 O O . LEU A 1 109 ? -3.145 -9.098 3.828 1.00 93.00 109 LEU A O 1
ATOM 839 N N . LEU A 1 110 ? -3.719 -6.972 4.302 1.00 95.56 110 LEU A N 1
ATOM 840 C CA . LEU A 1 110 ? -3.204 -6.400 3.053 1.00 95.56 110 LEU A CA 1
ATOM 841 C C . LEU A 1 110 ? -1.705 -6.683 2.914 1.00 95.56 110 LEU A C 1
ATOM 843 O O . LEU A 1 110 ? -1.226 -7.088 1.854 1.00 95.56 110 LEU A O 1
ATOM 847 N N . PHE A 1 111 ? -0.963 -6.483 4.003 1.00 94.81 111 PHE A N 1
ATOM 848 C CA . PHE A 1 111 ? 0.456 -6.797 4.040 1.00 94.81 111 PHE A CA 1
ATOM 849 C C . PHE A 1 111 ? 0.722 -8.286 3.812 1.00 94.81 111 PHE A C 1
ATOM 851 O O . PHE A 1 111 ? 1.570 -8.611 2.989 1.00 94.81 111 PHE A O 1
ATOM 858 N N . ALA A 1 112 ? -0.014 -9.191 4.461 1.00 94.25 112 ALA A N 1
ATOM 859 C CA . ALA A 1 112 ? 0.153 -10.629 4.248 1.00 94.25 112 ALA A CA 1
ATOM 860 C C . ALA A 1 112 ? -0.108 -11.037 2.786 1.00 94.25 112 ALA A C 1
ATOM 862 O O . ALA A 1 112 ? 0.557 -11.925 2.250 1.00 94.25 112 ALA A O 1
ATOM 863 N N . THR A 1 113 ? -1.061 -10.386 2.114 1.00 94.69 113 THR A N 1
ATOM 864 C CA . THR A 1 113 ? -1.298 -10.572 0.675 1.00 94.69 113 THR A CA 1
ATOM 865 C C . THR A 1 113 ? -0.095 -10.128 -0.151 1.00 94.69 113 THR A C 1
ATOM 867 O O . THR A 1 113 ? 0.402 -10.913 -0.954 1.00 94.69 113 THR A O 1
ATOM 870 N N . ALA A 1 114 ? 0.433 -8.926 0.089 1.00 96.50 114 ALA A N 1
ATOM 871 C CA . ALA A 1 114 ? 1.627 -8.446 -0.604 1.00 96.50 114 ALA A CA 1
ATOM 872 C C . ALA A 1 114 ? 2.869 -9.308 -0.311 1.00 96.50 114 ALA A C 1
ATOM 874 O O . ALA A 1 114 ? 3.638 -9.630 -1.212 1.00 96.50 114 ALA A O 1
ATOM 875 N N . ALA A 1 115 ? 3.053 -9.735 0.936 1.00 94.69 115 ALA A N 1
ATOM 876 C CA . ALA A 1 115 ? 4.178 -10.562 1.345 1.00 94.69 115 ALA A CA 1
ATOM 877 C C . ALA A 1 115 ? 4.182 -11.917 0.623 1.00 94.69 115 ALA A C 1
ATOM 879 O O . ALA A 1 115 ? 5.239 -12.349 0.175 1.00 94.69 115 ALA A O 1
ATOM 880 N N . ARG A 1 116 ? 3.009 -12.531 0.412 1.00 95.69 116 ARG A N 1
ATOM 881 C CA . ARG A 1 116 ? 2.871 -13.803 -0.320 1.00 95.69 116 ARG A CA 1
ATOM 882 C C . ARG A 1 116 ? 3.187 -13.725 -1.812 1.00 95.69 116 ARG A C 1
ATOM 884 O O . ARG A 1 116 ? 3.479 -14.748 -2.422 1.00 95.69 116 ARG A O 1
ATOM 891 N N . ILE A 1 117 ? 3.159 -12.530 -2.398 1.00 94.88 117 ILE A N 1
ATOM 892 C CA . ILE A 1 117 ? 3.641 -12.311 -3.770 1.00 94.88 117 ILE A CA 1
ATOM 893 C C . ILE A 1 117 ? 5.170 -12.452 -3.816 1.00 94.88 117 ILE A C 1
ATOM 895 O O . ILE A 1 117 ? 5.715 -12.992 -4.775 1.00 94.88 117 ILE A O 1
ATOM 899 N N . VAL A 1 118 ? 5.862 -11.982 -2.774 1.00 93.38 118 VAL A N 1
ATOM 900 C CA . VAL A 1 118 ? 7.331 -12.018 -2.678 1.00 93.38 118 VAL A CA 1
ATOM 901 C C . VAL A 1 118 ? 7.830 -13.372 -2.172 1.00 93.38 118 VAL A C 1
ATOM 903 O O . VAL A 1 118 ? 8.805 -13.906 -2.696 1.00 93.38 118 VAL A O 1
ATOM 906 N N . ASP A 1 119 ? 7.165 -13.919 -1.160 1.00 93.00 119 ASP A N 1
ATOM 907 C CA . ASP A 1 119 ? 7.468 -15.200 -0.531 1.00 93.00 119 ASP A CA 1
ATOM 908 C C . ASP A 1 119 ? 6.167 -16.004 -0.365 1.00 93.00 119 ASP A C 1
ATOM 910 O O . ASP A 1 119 ? 5.412 -15.760 0.579 1.00 93.00 119 ASP A O 1
ATOM 914 N N . PRO A 1 120 ? 5.871 -16.958 -1.268 1.00 92.12 120 PRO A N 1
ATOM 915 C CA . PRO A 1 120 ? 4.625 -17.726 -1.241 1.00 92.12 120 PRO A CA 1
ATOM 916 C C . PRO A 1 120 ? 4.371 -18.504 0.055 1.00 92.12 120 PRO A C 1
ATOM 918 O O . PRO A 1 120 ? 3.221 -18.851 0.327 1.00 92.12 120 PRO A O 1
ATOM 921 N N . GLU A 1 121 ? 5.413 -18.789 0.843 1.00 91.00 121 GLU A N 1
ATOM 922 C CA . GLU A 1 121 ? 5.302 -19.492 2.126 1.00 91.00 121 GLU A CA 1
ATOM 923 C C . GLU A 1 121 ? 5.057 -18.540 3.312 1.00 91.00 121 GLU A C 1
ATOM 925 O O . GLU A 1 121 ? 4.933 -18.999 4.447 1.00 91.00 121 GLU A O 1
ATOM 930 N N . PHE A 1 122 ? 4.956 -17.227 3.071 1.00 90.94 122 PHE A N 1
ATOM 931 C CA . PHE A 1 122 ? 4.770 -16.231 4.121 1.00 90.94 122 PHE A CA 1
ATOM 932 C C . PHE A 1 122 ? 3.449 -16.422 4.883 1.00 90.94 122 PHE A C 1
ATOM 934 O O . PHE A 1 122 ? 2.357 -16.393 4.303 1.00 90.94 122 PHE A O 1
ATOM 941 N N . ASP A 1 123 ? 3.552 -16.517 6.208 1.00 88.50 123 ASP A N 1
ATOM 942 C CA . ASP A 1 123 ? 2.438 -16.557 7.149 1.00 88.50 123 ASP A CA 1
ATOM 943 C C . ASP A 1 123 ? 2.551 -15.413 8.162 1.00 88.50 123 ASP A C 1
ATOM 945 O O . ASP A 1 123 ? 3.558 -15.246 8.846 1.00 88.50 123 ASP A O 1
ATOM 949 N N . LEU A 1 124 ? 1.488 -14.622 8.297 1.00 85.38 124 LEU A N 1
ATOM 950 C CA . LEU A 1 124 ? 1.508 -13.420 9.128 1.00 85.38 124 LEU A CA 1
ATOM 951 C C . LEU A 1 124 ? 1.870 -13.734 10.589 1.00 85.38 124 LEU A C 1
ATOM 953 O O . LEU A 1 124 ? 2.761 -13.102 11.149 1.00 85.38 124 LEU A O 1
ATOM 957 N N . ALA A 1 125 ? 1.247 -14.753 11.181 1.00 85.50 125 ALA A N 1
ATOM 958 C CA . ALA A 1 125 ? 1.480 -15.098 12.580 1.00 85.50 125 ALA A CA 1
ATOM 959 C C . ALA A 1 125 ? 2.900 -15.626 12.811 1.00 85.50 125 ALA A C 1
ATOM 961 O O . ALA A 1 125 ? 3.585 -15.188 13.736 1.00 85.50 125 ALA A O 1
ATOM 962 N N . SER A 1 126 ? 3.357 -16.535 11.953 1.00 82.50 126 SER A N 1
ATOM 963 C CA . SER A 1 126 ? 4.663 -17.187 12.081 1.00 82.50 126 SER A CA 1
ATOM 964 C C . SER A 1 126 ? 5.828 -16.247 11.767 1.00 82.50 126 SER A C 1
ATOM 966 O O . SER A 1 126 ? 6.897 -16.378 12.363 1.00 82.50 126 SER A O 1
ATOM 968 N N . ASN A 1 127 ? 5.639 -15.298 10.845 1.00 84.50 127 ASN A N 1
ATOM 969 C CA . ASN A 1 127 ? 6.700 -14.404 10.387 1.00 84.50 127 ASN A CA 1
ATOM 970 C C . ASN A 1 127 ? 6.761 -13.072 11.152 1.00 84.50 127 ASN A C 1
ATOM 972 O O . ASN A 1 127 ? 7.839 -12.480 11.204 1.00 84.50 127 ASN A O 1
ATOM 976 N N . THR A 1 128 ? 5.658 -12.589 11.744 1.00 80.25 128 THR A N 1
ATOM 977 C CA . THR A 1 128 ? 5.626 -11.272 12.419 1.00 80.25 128 THR A CA 1
ATOM 978 C C . THR A 1 128 ? 5.173 -11.304 13.880 1.00 80.25 128 THR A C 1
ATOM 980 O O . THR A 1 128 ? 5.191 -10.263 14.538 1.00 80.25 128 THR A O 1
ATOM 983 N N . ASN A 1 129 ? 4.789 -12.471 14.416 1.00 79.94 129 ASN A N 1
ATOM 984 C CA . ASN A 1 129 ? 4.093 -12.627 15.704 1.00 79.94 129 ASN A CA 1
ATOM 985 C C . ASN A 1 129 ? 2.747 -11.875 15.795 1.00 79.94 129 ASN A C 1
ATOM 987 O O . ASN A 1 129 ? 2.181 -11.780 16.885 1.00 79.94 129 ASN A O 1
ATOM 991 N N . TYR A 1 130 ? 2.211 -11.353 14.686 1.00 81.62 130 TYR A N 1
ATOM 992 C CA . TYR A 1 130 ? 0.892 -10.727 14.665 1.00 81.62 130 TYR A CA 1
ATOM 993 C C . TYR A 1 130 ? -0.192 -11.792 14.472 1.00 81.62 130 TYR A C 1
ATOM 995 O O . TYR A 1 130 ? -0.277 -12.434 13.424 1.00 81.62 130 TYR A O 1
ATOM 1003 N N . ALA A 1 131 ? -1.036 -11.978 15.485 1.00 75.12 131 ALA A N 1
ATOM 1004 C CA . ALA A 1 131 ? -2.217 -12.822 15.390 1.00 75.12 131 ALA A CA 1
ATOM 1005 C C . ALA A 1 131 ? -3.434 -11.945 15.090 1.00 75.12 131 ALA A C 1
ATOM 1007 O O . ALA A 1 131 ? -3.752 -11.043 15.859 1.00 75.12 131 ALA A O 1
ATOM 1008 N N . VAL A 1 132 ? -4.130 -12.233 13.990 1.00 66.38 132 VAL A N 1
ATOM 1009 C CA . VAL A 1 132 ? -5.409 -11.582 13.694 1.00 66.38 132 VAL A CA 1
ATOM 1010 C C . VAL A 1 132 ? -6.402 -12.025 14.764 1.00 66.38 132 VAL A C 1
ATOM 1012 O O . VAL A 1 132 ? -6.757 -13.207 14.835 1.00 66.38 132 VAL A O 1
ATOM 1015 N N . GLU A 1 133 ? -6.859 -11.096 15.601 1.00 60.25 133 GLU A N 1
ATOM 1016 C CA . GLU A 1 133 ? -8.007 -11.353 16.461 1.00 60.25 133 GLU A CA 1
ATOM 1017 C C . GLU A 1 133 ? -9.204 -11.615 15.548 1.00 60.25 133 GLU A C 1
ATOM 1019 O O . GLU A 1 133 ? -9.735 -10.723 14.886 1.00 60.25 133 GLU A O 1
ATOM 1024 N N . SER A 1 134 ? -9.600 -12.883 15.448 1.00 45.72 134 SER A N 1
ATOM 1025 C CA . SER A 1 134 ? -10.820 -13.243 14.741 1.00 45.72 134 SER A CA 1
ATOM 1026 C C . SER A 1 134 ? -11.967 -12.511 15.428 1.00 45.72 134 SER A C 1
ATOM 1028 O O . SER A 1 134 ? -12.237 -12.767 16.602 1.00 45.72 134 SER A O 1
ATOM 1030 N N . ALA A 1 135 ? -12.619 -11.590 14.713 1.00 41.47 135 ALA A N 1
ATOM 1031 C CA . ALA A 1 135 ? -13.802 -10.897 15.209 1.00 41.47 135 ALA A CA 1
ATOM 1032 C C . ALA A 1 135 ? -14.772 -11.921 15.833 1.00 41.47 135 ALA A C 1
ATOM 1034 O O . ALA A 1 135 ? -14.978 -12.990 15.244 1.00 41.47 135 ALA A O 1
ATOM 1035 N N . PRO A 1 136 ? -15.360 -11.651 17.014 1.00 36.34 136 PRO A N 1
ATOM 1036 C CA . PRO A 1 136 ? -16.199 -12.627 17.688 1.00 36.34 136 PRO A CA 1
ATOM 1037 C C . PRO A 1 136 ? -17.391 -12.984 16.798 1.00 36.34 136 PRO A C 1
ATOM 1039 O O . PRO A 1 136 ? -18.280 -12.168 16.541 1.00 36.34 136 PRO A O 1
ATOM 1042 N N . ALA A 1 137 ? -17.414 -14.232 16.335 1.00 47.66 137 ALA A N 1
ATOM 1043 C CA . ALA A 1 137 ? -18.570 -14.816 15.687 1.00 47.66 137 ALA A CA 1
ATOM 1044 C C . ALA A 1 137 ? -19.717 -14.901 16.708 1.00 47.66 137 ALA A C 1
ATOM 1046 O O . ALA A 1 137 ? -19.723 -15.758 17.587 1.00 47.66 137 ALA A O 1
ATOM 1047 N N . GLY A 1 138 ? -20.705 -14.014 16.571 1.00 40.78 138 GLY A N 1
ATOM 1048 C CA . GLY A 1 138 ? -22.056 -14.240 17.083 1.00 40.78 138 GLY A CA 1
ATOM 1049 C C . GLY A 1 138 ? -22.380 -13.645 18.453 1.00 40.78 138 GLY A C 1
ATOM 1050 O O . GLY A 1 138 ? -22.646 -14.370 19.406 1.00 40.78 138 GLY A O 1
ATOM 1051 N N . ALA A 1 139 ? -22.545 -12.324 18.514 1.00 47.59 139 ALA A N 1
ATOM 1052 C CA . ALA A 1 139 ? -23.592 -11.757 19.356 1.00 47.59 139 ALA A CA 1
ATOM 1053 C C . ALA A 1 139 ? -24.900 -11.728 18.547 1.00 47.59 139 ALA A C 1
ATOM 1055 O O . ALA A 1 139 ? -25.051 -10.892 17.661 1.00 47.59 139 ALA A O 1
ATOM 1056 N N . SER A 1 140 ? -25.812 -12.661 18.846 1.00 45.38 140 SER A N 1
ATOM 1057 C CA . SER A 1 140 ? -27.283 -12.516 18.804 1.00 45.38 140 SER A CA 1
ATOM 1058 C C . SER A 1 140 ? -27.997 -13.764 18.266 1.00 45.38 140 SER A C 1
ATOM 1060 O O . SER A 1 140 ? -28.279 -13.888 17.078 1.00 45.38 140 SER A O 1
ATOM 1062 N N . ALA A 1 141 ? -28.339 -14.667 19.184 1.00 43.31 141 ALA A N 1
ATOM 1063 C CA . ALA A 1 141 ? -29.612 -15.389 19.182 1.00 43.31 141 ALA A CA 1
ATOM 1064 C C . ALA A 1 141 ? -29.860 -15.900 20.611 1.00 43.31 141 ALA A C 1
ATOM 1066 O O . ALA A 1 141 ? -29.558 -17.043 20.949 1.00 43.31 141 ALA A O 1
ATOM 1067 N N . ALA A 1 142 ? -30.348 -15.020 21.489 1.00 47.47 142 ALA A N 1
ATOM 1068 C CA . ALA A 1 142 ? -30.890 -15.453 22.771 1.00 47.47 142 ALA A CA 1
ATOM 1069 C C . ALA A 1 142 ? -32.188 -16.256 22.530 1.00 47.47 142 ALA A C 1
ATOM 1071 O O . ALA A 1 142 ? -32.987 -15.870 21.669 1.00 47.47 142 ALA A O 1
ATOM 1072 N N . PRO A 1 143 ? -32.426 -17.353 23.268 1.00 45.97 143 PRO A N 1
ATOM 1073 C CA . PRO A 1 143 ? -33.635 -18.150 23.129 1.00 45.97 143 PRO A CA 1
ATOM 1074 C C . PRO A 1 143 ? -34.819 -17.402 23.748 1.00 45.97 143 PRO A C 1
ATOM 1076 O O . PRO A 1 143 ? -34.906 -17.259 24.965 1.00 45.97 143 PRO A O 1
ATOM 1079 N N . ASN A 1 144 ? -35.757 -16.945 22.920 1.00 50.56 144 ASN A N 1
ATOM 1080 C CA . ASN A 1 144 ? -37.079 -16.560 23.401 1.00 50.56 144 ASN A CA 1
ATOM 1081 C C . ASN A 1 144 ? -37.946 -17.819 23.469 1.00 50.56 144 ASN A C 1
ATOM 1083 O O . ASN A 1 144 ? -38.499 -18.261 22.464 1.00 50.56 144 ASN A O 1
ATOM 1087 N N . ALA A 1 145 ? -38.048 -18.403 24.659 1.00 44.75 145 ALA A N 1
ATOM 1088 C CA . ALA A 1 145 ? -39.099 -19.357 24.977 1.00 44.75 145 ALA A CA 1
ATOM 1089 C C . ALA A 1 145 ? -39.469 -19.233 26.459 1.00 44.75 145 ALA A C 1
ATOM 1091 O O . ALA A 1 145 ? -38.999 -19.993 27.304 1.00 44.75 145 ALA A O 1
ATOM 1092 N N . LEU A 1 146 ? -40.333 -18.264 26.760 1.00 53.47 146 LEU A N 1
ATOM 1093 C CA . LEU A 1 146 ? -41.212 -18.330 27.919 1.00 53.47 146 LEU A CA 1
ATOM 1094 C C . LEU A 1 146 ? -42.607 -17.821 27.523 1.00 53.47 146 LEU A C 1
ATOM 1096 O O . LEU A 1 146 ? -42.720 -16.816 26.828 1.00 53.47 146 LEU A O 1
ATOM 1100 N N . GLU A 1 147 ? -43.620 -18.530 28.030 1.00 45.06 147 GLU A N 1
ATOM 1101 C CA . GLU A 1 147 ? -45.055 -18.196 28.094 1.00 45.06 147 GLU A CA 1
ATOM 1102 C C . GLU A 1 147 ? -45.935 -18.574 26.882 1.00 45.06 147 GLU A C 1
ATOM 1104 O O . GLU A 1 147 ? -46.202 -17.763 26.000 1.00 45.06 147 GLU A O 1
ATOM 1109 N N . ARG A 1 148 ? -46.521 -19.782 26.889 1.00 45.06 148 ARG A N 1
ATOM 1110 C CA . ARG A 1 148 ? -47.796 -20.099 27.571 1.00 45.06 148 ARG A CA 1
ATOM 1111 C C . ARG A 1 148 ? -48.170 -21.576 27.466 1.00 45.06 148 ARG A C 1
ATOM 1113 O O . ARG A 1 148 ? -47.969 -22.158 26.380 1.00 45.06 148 ARG A O 1
#

pLDDT: mean 86.31, std 15.58, range [36.34, 98.31]

Organism: NCBI:txid473423

Radius of gyration: 18.16 Å; chains: 1; bounding box: 64×32×48 Å

Foldseek 3Di:
DLVVLLVLQLVLQQVCVVVVAFADAPRDTDHSNRCSVQCVLLLLLQLQVVCVVVVVHGQQWDWDADDDALLQRIDTDRNPDDDDCVSRVVSSVVCCVPPCSVCRHHCSVSSQVSVCSVPVPDDNCVRRVDDPPDDDPDDDDDDPDDDD

Sequence (148 aa):
MEPQLRRLLTGLADQEIKQGHQFAYDSGFLHADDVAELALPSVLCIAQDLAERLGVGGFGYNFRFGPPNPVFPLHAEHSGRDVSVISVAPFVTEVFMGEVMDCRSDLALLFATAARIVDPEFDLASNTNYAVESAPAGASAAPNALER

Secondary structure (DSSP, 8-state):
-HHHHHHHHHHHHHHHHHTT---EETTEEPPHHHHHHHHHHHHHHHHHHHHHHTTS---SEEEEE-SS-SSS-EEEEE-S----HHHHHHHHHHHIIIIITTTTT-HHHHHHHHHHHH-TT--HHHHH--------S-----------